Protein AF-A0A5P2CSG5-F1 (afdb_monomer_lite)

pLDDT: mean 76.33, std 15.04, range [41.38, 95.12]

Secondary structure (DSSP, 8-state):
---------HHHHHHHHHHHHHHHHHHHHHHHT-S-PPPPPPPTTT-PPPSEEEEE-S-TTSS-TT-EEEEEETT--EEEE------------

Radius of gyration: 21.0 Å; chains: 1; bounding box: 43×46×47 Å

Organism: Streptomyces venezuelae (NCBI:txid54571)

Foldseek 3Di:
DDDDDDDDDPVNVVVVVVVVVVVVVVVVVVVVPPPDDDQAAADPPPRHRAPDKDWDPVCCPVDPVQWTWIAGPPVGDIDIDGDDDPDPPDDDD

Structure (mmCIF, N/CA/C/O backbone):
data_AF-A0A5P2CSG5-F1
#
_entry.id   AF-A0A5P2CSG5-F1
#
loop_
_atom_site.group_PDB
_atom_site.id
_atom_site.type_symbol
_atom_site.label_atom_id
_atom_site.label_alt_id
_atom_site.label_comp_id
_atom_site.label_asym_id
_atom_site.label_entity_id
_atom_site.label_seq_id
_atom_site.pdbx_PDB_ins_code
_atom_site.Cartn_x
_atom_site.Cartn_y
_atom_site.Cartn_z
_atom_site.occupancy
_atom_site.B_iso_or_equiv
_atom_site.auth_seq_id
_atom_site.auth_comp_id
_atom_site.auth_asym_id
_atom_site.auth_atom_id
_atom_site.pdbx_PDB_model_num
ATOM 1 N N . MET A 1 1 ? 22.818 19.751 -34.367 1.00 52.78 1 MET A N 1
ATOM 2 C CA . MET A 1 1 ? 22.923 19.017 -33.089 1.00 52.78 1 MET A CA 1
ATOM 3 C C . MET A 1 1 ? 22.924 17.532 -33.414 1.00 52.78 1 MET A C 1
ATOM 5 O O . MET A 1 1 ? 21.892 17.004 -33.801 1.00 52.78 1 MET A O 1
ATOM 9 N N . THR A 1 2 ? 24.088 16.891 -33.399 1.00 58.38 2 THR A N 1
ATOM 10 C CA . THR A 1 2 ? 24.242 15.461 -33.699 1.00 58.38 2 THR A CA 1
ATOM 11 C C . THR A 1 2 ? 23.809 14.656 -32.477 1.00 58.38 2 THR A C 1
ATOM 13 O O . THR A 1 2 ? 24.476 14.695 -31.448 1.00 58.38 2 THR A O 1
ATOM 16 N N . GLN A 1 3 ? 22.674 13.959 -32.567 1.00 55.47 3 GLN A N 1
ATOM 17 C CA . GLN A 1 3 ? 22.282 12.975 -31.558 1.00 55.47 3 GLN A CA 1
ATOM 18 C C . GLN A 1 3 ? 23.269 11.806 -31.618 1.00 55.47 3 GLN A C 1
ATOM 20 O O . GLN A 1 3 ? 23.358 11.106 -32.627 1.00 55.47 3 GLN A O 1
ATOM 25 N N . GLN A 1 4 ? 24.049 11.640 -30.552 1.00 66.44 4 GLN A N 1
ATOM 26 C CA . GLN A 1 4 ? 24.954 10.515 -30.379 1.00 66.44 4 GLN A CA 1
ATOM 27 C C . GLN A 1 4 ? 24.170 9.370 -29.739 1.00 66.44 4 GLN A C 1
ATOM 29 O O . GLN A 1 4 ? 23.816 9.424 -28.565 1.00 66.44 4 GLN A O 1
ATOM 34 N N . TRP A 1 5 ? 23.869 8.345 -30.530 1.00 66.62 5 TRP A N 1
ATOM 35 C CA . TRP A 1 5 ? 23.182 7.150 -30.056 1.00 66.62 5 TRP A CA 1
ATOM 36 C C . TRP A 1 5 ? 24.188 6.246 -29.347 1.00 66.62 5 TRP A C 1
ATOM 38 O O . TRP A 1 5 ? 25.106 5.712 -29.973 1.00 66.62 5 TRP A O 1
ATOM 48 N N . ILE A 1 6 ? 24.033 6.091 -28.033 1.00 72.12 6 ILE A N 1
ATOM 49 C CA . ILE A 1 6 ? 24.790 5.105 -27.263 1.00 72.12 6 ILE A CA 1
ATOM 50 C C . ILE A 1 6 ? 24.201 3.737 -27.603 1.00 72.12 6 ILE A C 1
ATOM 52 O O . ILE A 1 6 ? 23.033 3.465 -27.334 1.00 72.12 6 ILE A O 1
ATOM 56 N N . ARG A 1 7 ? 25.002 2.877 -28.235 1.00 71.19 7 ARG A N 1
ATOM 57 C CA . ARG A 1 7 ? 24.620 1.491 -28.498 1.00 71.19 7 ARG A CA 1
ATOM 58 C C . ARG A 1 7 ? 24.811 0.697 -27.209 1.00 71.19 7 ARG A C 1
ATOM 60 O O . ARG A 1 7 ? 25.910 0.231 -26.938 1.00 71.19 7 ARG A O 1
ATOM 67 N N . MET A 1 8 ? 23.755 0.594 -26.412 1.00 76.00 8 MET A N 1
ATOM 68 C CA . MET A 1 8 ? 23.708 -0.340 -25.289 1.00 76.00 8 MET A CA 1
ATOM 69 C C . MET A 1 8 ? 23.516 -1.753 -25.830 1.00 76.00 8 MET A C 1
ATOM 71 O O . MET A 1 8 ? 22.614 -2.004 -26.631 1.00 76.00 8 MET A O 1
ATOM 75 N N . ASP A 1 9 ? 24.410 -2.652 -25.443 1.00 83.38 9 ASP A N 1
ATOM 76 C CA . ASP A 1 9 ? 24.281 -4.073 -25.733 1.00 83.38 9 ASP A CA 1
ATOM 77 C C . ASP A 1 9 ? 23.412 -4.775 -24.676 1.00 83.38 9 ASP A C 1
ATOM 79 O O . ASP A 1 9 ? 23.092 -4.212 -23.627 1.00 83.38 9 ASP A O 1
ATOM 83 N N . GLN A 1 10 ? 23.018 -6.015 -24.970 1.00 81.56 10 GLN A N 1
ATOM 84 C CA . GLN A 1 10 ? 22.124 -6.787 -24.109 1.00 81.56 10 GLN A CA 1
ATOM 85 C C . GLN A 1 10 ? 22.708 -7.027 -22.708 1.00 81.56 10 GLN A C 1
ATOM 87 O O . GLN A 1 10 ? 21.964 -6.987 -21.738 1.00 81.56 10 GLN A O 1
ATOM 92 N N . SER A 1 11 ? 24.029 -7.191 -22.574 1.00 86.06 11 SER A N 1
ATOM 93 C CA . SER A 1 11 ? 24.651 -7.445 -21.268 1.00 86.06 11 SER A CA 1
ATOM 94 C C . SER A 1 11 ? 24.552 -6.242 -20.332 1.00 86.06 11 SER A C 1
ATOM 96 O O . SER A 1 11 ? 24.433 -6.404 -19.121 1.00 86.06 11 SER A O 1
ATOM 98 N N . TRP A 1 12 ? 24.530 -5.030 -20.892 1.00 87.06 12 TRP A N 1
ATOM 99 C CA . TRP A 1 12 ? 24.287 -3.815 -20.123 1.00 87.06 12 TRP A CA 1
ATOM 100 C C . TRP A 1 12 ? 22.840 -3.733 -19.616 1.00 87.06 12 TRP A C 1
ATOM 102 O O . TRP A 1 12 ? 22.611 -3.281 -18.495 1.00 87.06 12 TRP A O 1
ATOM 112 N N . LEU A 1 13 ? 21.861 -4.177 -20.417 1.00 86.88 13 LEU A N 1
ATOM 113 C CA . LEU A 1 13 ? 20.458 -4.250 -19.987 1.00 86.88 13 LEU A CA 1
ATOM 114 C C . LEU A 1 13 ? 20.275 -5.297 -18.886 1.00 86.88 13 LEU A C 1
ATOM 116 O O . LEU A 1 13 ? 19.645 -5.001 -17.872 1.00 86.88 13 LEU A O 1
ATOM 120 N N . ASP A 1 14 ? 20.886 -6.469 -19.051 1.00 89.81 14 ASP A N 1
ATOM 121 C CA . ASP A 1 14 ? 20.827 -7.554 -18.071 1.00 89.81 14 ASP A CA 1
ATOM 122 C C . ASP A 1 14 ? 21.451 -7.128 -16.721 1.00 89.81 14 ASP A C 1
ATOM 124 O O . ASP A 1 14 ? 20.892 -7.406 -15.658 1.00 89.81 14 ASP A O 1
ATOM 128 N N . ASP A 1 15 ? 22.573 -6.390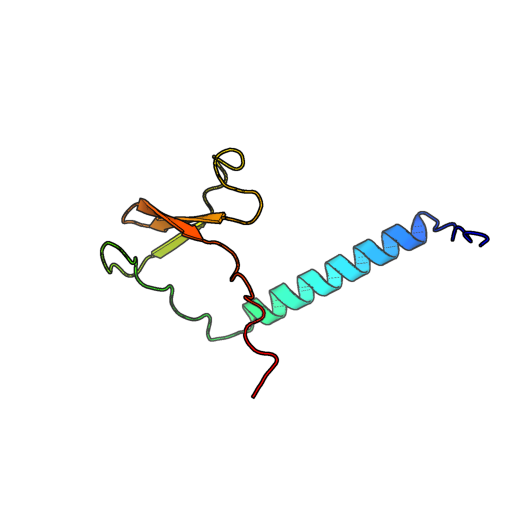 -16.741 1.00 91.06 15 ASP A N 1
ATOM 129 C CA . ASP A 1 15 ? 23.191 -5.821 -15.530 1.00 91.06 15 ASP A CA 1
ATOM 130 C C . ASP A 1 15 ? 22.281 -4.781 -14.859 1.00 91.06 15 ASP A C 1
ATOM 132 O O . ASP A 1 15 ? 22.128 -4.763 -13.635 1.00 91.06 15 ASP A O 1
ATOM 136 N N . LEU A 1 16 ? 21.619 -3.928 -15.647 1.00 91.12 16 LEU A N 1
ATOM 137 C CA . LEU A 1 16 ? 20.685 -2.939 -15.116 1.00 91.12 16 LEU A CA 1
ATOM 138 C C . LEU A 1 16 ? 19.489 -3.610 -14.423 1.00 91.12 16 LEU A C 1
ATOM 140 O O . LEU A 1 16 ? 19.118 -3.209 -13.317 1.00 91.12 16 LEU A O 1
ATOM 144 N N . GLU A 1 17 ? 18.909 -4.639 -15.042 1.00 92.56 17 GLU A N 1
ATOM 145 C CA . GLU A 1 17 ? 17.811 -5.419 -14.465 1.00 92.56 17 GLU A CA 1
ATOM 146 C C . GLU A 1 17 ? 18.232 -6.118 -13.170 1.00 92.56 17 GLU A C 1
ATOM 148 O O . GLU A 1 17 ? 17.521 -6.026 -12.165 1.00 92.56 17 GLU A O 1
ATOM 153 N N . ALA A 1 18 ? 19.417 -6.736 -13.148 1.00 93.12 18 ALA A N 1
ATOM 154 C CA . ALA A 1 18 ? 19.958 -7.369 -11.950 1.00 93.12 18 ALA A CA 1
ATOM 155 C C . ALA A 1 18 ? 20.106 -6.366 -10.792 1.00 93.12 18 ALA A C 1
ATOM 157 O O . ALA A 1 18 ? 19.655 -6.624 -9.674 1.00 93.12 18 ALA A O 1
ATOM 158 N N . ARG A 1 19 ? 20.654 -5.175 -11.060 1.00 92.56 19 ARG A N 1
ATOM 159 C CA . ARG A 1 19 ? 20.835 -4.125 -10.041 1.00 92.56 19 ARG A CA 1
ATOM 160 C C . ARG A 1 19 ? 19.511 -3.527 -9.567 1.00 92.56 19 ARG A C 1
ATOM 162 O O . ARG A 1 19 ? 19.380 -3.165 -8.394 1.00 92.56 19 ARG A O 1
ATOM 169 N N . LEU A 1 20 ? 18.517 -3.422 -10.449 1.00 93.38 20 LEU A N 1
ATOM 170 C CA . LEU A 1 20 ? 17.160 -3.020 -10.074 1.00 93.38 20 LEU A CA 1
ATOM 171 C C . LEU A 1 20 ? 16.504 -4.059 -9.162 1.00 93.38 20 LEU A C 1
ATOM 173 O O . LEU A 1 20 ? 15.895 -3.683 -8.156 1.00 93.38 20 LEU A O 1
ATOM 177 N N . GLU A 1 21 ? 16.670 -5.347 -9.461 1.00 90.88 21 GLU A N 1
ATOM 178 C CA . GLU A 1 21 ? 16.151 -6.431 -8.630 1.00 90.88 21 GLU A CA 1
ATOM 179 C C . GLU A 1 21 ? 16.818 -6.459 -7.250 1.00 90.88 21 GLU A C 1
ATOM 181 O O . GLU A 1 21 ? 16.127 -6.538 -6.232 1.00 90.88 21 GLU A O 1
ATOM 186 N N . GLU A 1 22 ? 18.141 -6.302 -7.182 1.00 91.75 22 GLU A N 1
ATOM 187 C CA . GLU A 1 22 ? 18.873 -6.192 -5.915 1.00 91.75 22 GLU A CA 1
ATOM 188 C C . GLU A 1 22 ? 18.366 -5.023 -5.065 1.00 91.75 22 GLU A C 1
ATOM 190 O O . GLU A 1 22 ? 18.085 -5.182 -3.871 1.00 91.75 22 GLU A O 1
ATOM 195 N N . ARG A 1 23 ? 18.182 -3.849 -5.682 1.00 87.81 23 ARG A N 1
ATOM 196 C CA . ARG A 1 23 ? 17.635 -2.671 -5.001 1.00 87.81 23 ARG A CA 1
ATOM 197 C C . ARG A 1 23 ? 16.212 -2.920 -4.508 1.00 87.81 23 ARG A C 1
ATOM 199 O O . ARG A 1 23 ? 15.886 -2.548 -3.380 1.00 87.81 23 ARG A O 1
ATOM 206 N N . ARG A 1 24 ? 15.369 -3.563 -5.317 1.00 85.81 24 ARG A N 1
ATOM 207 C CA . ARG A 1 24 ? 13.995 -3.920 -4.945 1.00 85.81 24 ARG A CA 1
ATOM 208 C C . ARG A 1 24 ? 13.979 -4.863 -3.742 1.00 85.81 24 ARG A C 1
ATOM 210 O O . ARG A 1 24 ? 13.250 -4.624 -2.781 1.00 85.81 24 ARG A O 1
ATOM 217 N N . GLN A 1 25 ? 14.823 -5.892 -3.750 1.00 85.06 25 GLN A N 1
ATOM 218 C CA . GLN A 1 25 ? 14.952 -6.816 -2.625 1.00 85.06 25 GLN A CA 1
ATOM 219 C C . GLN A 1 25 ? 15.475 -6.127 -1.365 1.00 85.06 25 GLN A C 1
ATOM 221 O O . GLN A 1 25 ? 14.992 -6.423 -0.273 1.00 85.06 25 GLN A O 1
ATOM 226 N N . ALA A 1 26 ? 16.417 -5.190 -1.491 1.00 82.69 26 ALA A N 1
ATOM 227 C CA . ALA A 1 26 ? 16.900 -4.402 -0.362 1.00 82.69 26 ALA A CA 1
ATOM 228 C C . ALA A 1 26 ? 15.778 -3.559 0.267 1.00 82.69 26 ALA A C 1
ATOM 230 O O . ALA A 1 26 ? 15.653 -3.540 1.490 1.00 82.69 26 ALA A O 1
ATOM 231 N N . ILE A 1 27 ? 14.918 -2.938 -0.550 1.00 78.50 27 ILE A N 1
ATOM 232 C CA . ILE A 1 27 ? 13.738 -2.193 -0.079 1.00 78.50 27 ILE A CA 1
ATOM 233 C C . ILE A 1 27 ? 12.758 -3.123 0.642 1.00 78.50 27 ILE A C 1
ATOM 235 O O . ILE A 1 27 ? 12.320 -2.802 1.744 1.00 78.50 27 ILE A O 1
ATOM 239 N N . TYR A 1 28 ? 12.447 -4.293 0.072 1.00 78.56 28 TYR A N 1
ATOM 240 C CA . TYR A 1 28 ? 11.570 -5.264 0.732 1.00 78.56 28 TYR A CA 1
ATOM 241 C C . TYR A 1 28 ? 12.143 -5.748 2.064 1.00 78.56 28 TYR A C 1
ATOM 243 O O . TYR A 1 28 ? 11.423 -5.779 3.057 1.00 78.56 28 TYR A O 1
ATOM 251 N N . ARG A 1 29 ? 13.438 -6.088 2.116 1.00 77.00 29 ARG A N 1
ATOM 252 C CA . ARG A 1 29 ? 14.103 -6.520 3.356 1.00 77.00 29 ARG A CA 1
ATOM 253 C C . ARG A 1 29 ? 14.114 -5.410 4.403 1.00 77.00 29 ARG A C 1
ATOM 255 O O . ARG A 1 29 ? 13.799 -5.686 5.554 1.00 77.00 29 ARG A O 1
ATOM 262 N N . ALA A 1 30 ? 14.413 -4.173 4.011 1.00 70.12 30 ALA A N 1
ATOM 263 C CA . ALA A 1 30 ? 14.374 -3.023 4.910 1.00 70.12 30 ALA A CA 1
ATOM 264 C C . ALA A 1 30 ? 12.952 -2.752 5.435 1.00 70.12 30 ALA A C 1
ATOM 266 O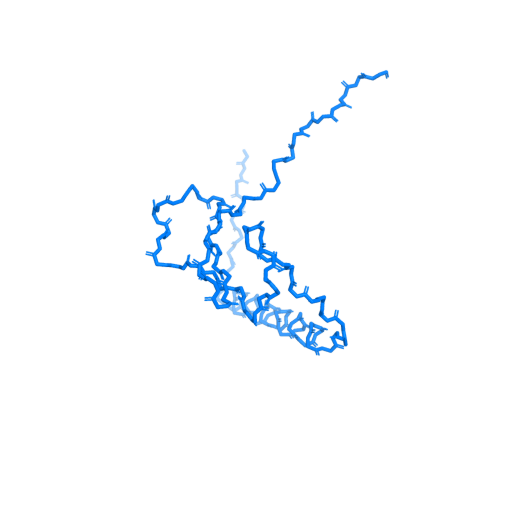 O . ALA A 1 30 ? 12.776 -2.496 6.622 1.00 70.12 30 ALA A O 1
ATOM 267 N N . GLY A 1 31 ? 11.933 -2.871 4.576 1.00 67.75 31 GLY A N 1
ATOM 268 C CA . GLY A 1 31 ? 10.528 -2.757 4.968 1.00 67.75 31 GLY A CA 1
ATOM 269 C C . GLY A 1 31 ? 10.087 -3.862 5.932 1.00 67.75 31 GLY A C 1
ATOM 270 O O . GLY A 1 31 ? 9.453 -3.571 6.939 1.00 67.75 31 GLY A O 1
ATOM 271 N N . LEU A 1 32 ? 10.478 -5.114 5.672 1.00 61.16 32 LEU A N 1
ATOM 272 C CA . LEU A 1 32 ? 10.197 -6.265 6.542 1.00 61.16 32 LEU A C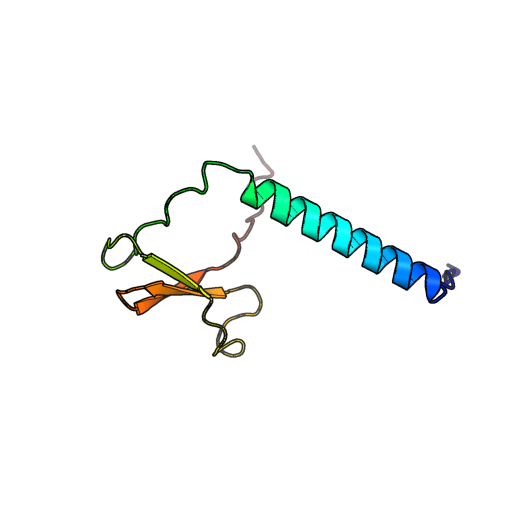A 1
ATOM 273 C C . LEU A 1 32 ? 10.916 -6.182 7.895 1.00 61.16 32 LEU A C 1
ATOM 275 O O . LEU A 1 32 ? 10.416 -6.703 8.887 1.00 61.16 32 LEU A O 1
ATOM 279 N N . GLN A 1 33 ? 12.087 -5.547 7.939 1.00 60.38 33 GLN A N 1
ATOM 280 C CA . GLN A 1 33 ? 12.836 -5.307 9.172 1.00 60.38 33 GLN A CA 1
ATOM 281 C C . GLN A 1 33 ? 12.330 -4.093 9.955 1.00 60.38 33 GLN A C 1
ATOM 283 O O . GLN A 1 33 ? 12.808 -3.876 11.066 1.00 60.38 33 GLN A O 1
ATOM 288 N N . SER A 1 34 ? 11.384 -3.312 9.419 1.00 60.00 34 SER A N 1
ATOM 289 C CA . SER A 1 34 ? 10.786 -2.196 10.146 1.00 60.00 34 SER A CA 1
ATOM 290 C C . SER A 1 34 ? 9.795 -2.732 11.186 1.00 60.00 34 SER A C 1
ATOM 292 O O . SER A 1 34 ? 8.747 -3.264 10.819 1.00 60.00 34 SER A O 1
ATOM 294 N N . PRO A 1 35 ? 10.081 -2.597 12.493 1.00 55.69 35 PRO A N 1
ATOM 295 C CA . PRO A 1 35 ? 9.255 -3.184 13.546 1.00 55.69 35 PRO A CA 1
ATOM 296 C C . PRO A 1 35 ? 7.943 -2.419 13.792 1.00 55.69 35 PRO A C 1
ATOM 298 O O . PRO A 1 35 ? 7.176 -2.789 14.676 1.00 55.69 35 PRO A O 1
ATOM 301 N N . ALA A 1 36 ? 7.674 -1.354 13.034 1.00 63.22 36 ALA A N 1
ATOM 302 C CA . ALA A 1 36 ? 6.507 -0.502 13.203 1.00 63.22 36 ALA A CA 1
ATOM 303 C C . ALA A 1 36 ? 5.929 -0.121 11.836 1.00 63.22 36 ALA A C 1
ATOM 305 O O . ALA A 1 36 ? 6.084 1.008 11.371 1.00 63.22 36 ALA A O 1
ATOM 306 N N . TYR A 1 37 ? 5.262 -1.068 11.172 1.00 61.91 37 TYR A N 1
ATOM 307 C CA . TYR A 1 37 ? 4.314 -0.672 10.135 1.00 61.91 37 TYR A CA 1
ATOM 308 C C . TYR A 1 37 ? 3.147 0.039 10.840 1.00 61.91 37 TYR A C 1
ATOM 310 O O . TYR A 1 37 ? 2.602 -0.526 11.795 1.00 61.91 37 TYR A O 1
ATOM 318 N N . PRO A 1 38 ? 2.795 1.280 10.459 1.00 70.00 38 PRO A N 1
ATOM 319 C CA . PRO A 1 38 ? 1.704 1.991 11.106 1.00 70.00 38 PRO A CA 1
ATOM 320 C C . PRO A 1 38 ? 0.403 1.186 10.966 1.00 70.00 38 PRO A C 1
ATOM 322 O O . PRO A 1 38 ? 0.212 0.507 9.951 1.00 70.00 38 PRO A O 1
ATOM 325 N N . PRO A 1 39 ? -0.491 1.232 11.968 1.00 77.75 39 PRO A N 1
ATOM 326 C CA . PRO A 1 39 ? -1.781 0.568 11.864 1.00 77.75 39 PRO A CA 1
ATOM 327 C C . PRO A 1 39 ? -2.546 1.111 10.656 1.00 77.75 39 PRO A C 1
ATOM 329 O O . PRO A 1 39 ? -2.381 2.275 10.274 1.00 77.75 39 PRO A O 1
ATOM 332 N N . PHE A 1 40 ? -3.395 0.275 10.058 1.00 84.06 40 PHE A N 1
ATOM 333 C CA . PHE A 1 40 ? -4.248 0.748 8.979 1.00 84.06 40 PHE A CA 1
ATOM 334 C C . PHE A 1 40 ? -5.139 1.901 9.466 1.00 84.06 40 PHE A C 1
ATOM 336 O O . PHE A 1 40 ? -5.664 1.835 10.584 1.00 84.06 40 PHE A O 1
ATOM 343 N N . PRO A 1 41 ? -5.340 2.945 8.643 1.00 88.06 41 PRO A N 1
ATOM 344 C CA . PRO A 1 41 ? -6.294 3.994 8.967 1.00 88.06 41 PRO A CA 1
ATOM 345 C C . PRO A 1 41 ? -7.709 3.411 9.055 1.00 88.06 41 PRO A C 1
ATOM 347 O O . PRO A 1 41 ? -8.045 2.460 8.348 1.00 88.06 41 PRO A O 1
ATOM 350 N N . GLU A 1 42 ? -8.553 3.996 9.902 1.00 92.38 42 GLU A N 1
ATOM 351 C CA . GLU A 1 42 ? -9.974 3.647 9.964 1.00 92.38 42 GLU A CA 1
ATOM 352 C C . GLU A 1 42 ? -10.673 3.909 8.625 1.00 92.38 42 GLU A C 1
ATOM 354 O O . GLU A 1 42 ? -10.312 4.823 7.880 1.00 92.38 42 GLU A O 1
ATOM 359 N N . CYS A 1 43 ? -11.724 3.139 8.335 1.00 92.75 43 CYS A N 1
ATOM 360 C CA . CYS A 1 43 ? -12.599 3.425 7.205 1.00 92.75 43 CYS A CA 1
ATOM 361 C C . CYS A 1 43 ? -13.242 4.819 7.372 1.00 92.75 43 CYS A C 1
ATOM 363 O O . CYS A 1 43 ? -13.913 5.043 8.382 1.00 92.75 43 CYS A O 1
ATOM 365 N N . PRO A 1 44 ? -13.116 5.735 6.392 1.00 92.38 44 PRO A N 1
ATOM 366 C CA . PRO A 1 44 ? -13.693 7.079 6.493 1.00 92.38 44 PRO A CA 1
ATOM 367 C C . PRO A 1 44 ? -15.213 7.091 6.697 1.00 92.38 44 PRO A C 1
ATO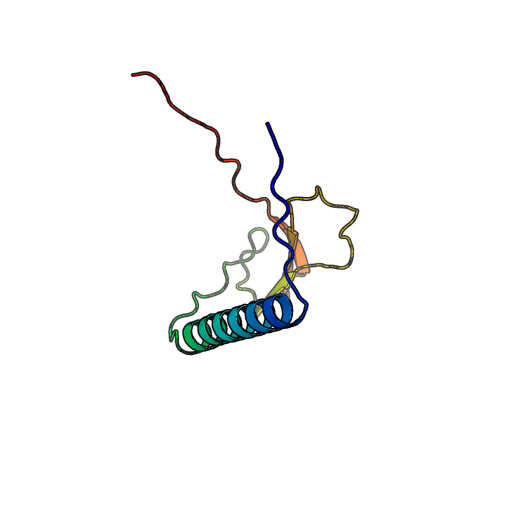M 369 O O . PRO A 1 44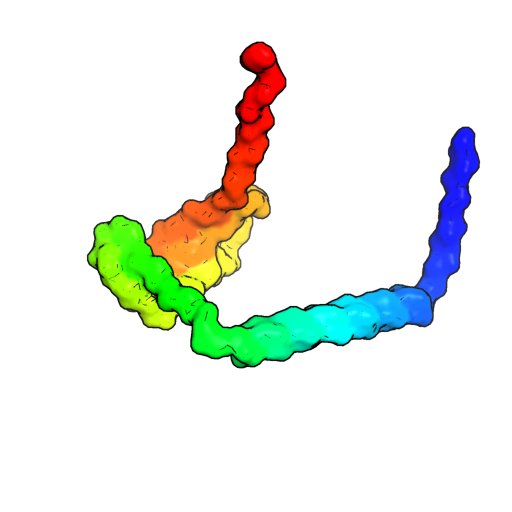 ? -15.725 7.952 7.405 1.00 92.38 44 PRO A O 1
ATOM 372 N N . GLU A 1 45 ? -15.915 6.115 6.112 1.00 94.81 45 GLU A N 1
ATOM 373 C CA . GLU A 1 45 ? -17.380 6.025 6.143 1.00 94.81 45 GLU A CA 1
ATOM 374 C C . GLU A 1 45 ? -17.895 5.445 7.467 1.00 94.81 45 GLU A C 1
ATOM 376 O O . GLU A 1 45 ? -18.717 6.047 8.148 1.00 94.81 45 GLU A O 1
ATOM 381 N N . CYS A 1 46 ? -17.398 4.268 7.866 1.00 95.12 46 CYS A N 1
ATOM 382 C CA . CYS A 1 46 ? -17.944 3.536 9.015 1.00 95.12 46 CYS A CA 1
ATOM 383 C C . CYS A 1 46 ? -17.050 3.529 10.258 1.00 95.12 46 CYS A C 1
ATOM 385 O O . CYS A 1 46 ? -17.406 2.891 11.247 1.00 95.12 46 CYS A O 1
ATOM 387 N N . ARG A 1 47 ? -15.884 4.188 10.211 1.00 94.44 47 ARG A N 1
ATOM 388 C CA . ARG A 1 47 ? -14.885 4.266 11.297 1.00 94.44 47 ARG A CA 1
ATOM 389 C C . ARG A 1 47 ? -14.349 2.926 11.805 1.00 94.44 47 ARG A C 1
ATOM 391 O O . ARG A 1 47 ? -13.644 2.869 12.803 1.00 94.44 47 ARG A O 1
ATOM 398 N N . MET A 1 48 ? -14.644 1.834 11.109 1.00 91.38 48 MET A N 1
ATOM 399 C CA . MET A 1 48 ? -14.125 0.516 11.448 1.00 91.38 48 MET A CA 1
ATOM 400 C C . MET A 1 48 ? -12.631 0.447 11.127 1.00 91.38 48 MET A C 1
ATOM 402 O O . MET A 1 48 ? -12.223 0.817 10.022 1.00 91.38 48 MET A O 1
ATOM 406 N N . THR A 1 49 ? -11.824 -0.054 12.063 1.00 90.94 49 THR A N 1
ATOM 407 C CA . THR A 1 49 ? -10.425 -0.406 11.797 1.00 90.94 49 THR A CA 1
ATOM 408 C C . THR A 1 49 ? -10.396 -1.581 10.818 1.00 90.94 49 THR A C 1
ATOM 410 O O . THR A 1 49 ? -10.946 -2.639 11.137 1.00 90.94 49 THR A O 1
ATOM 413 N N . PRO A 1 50 ? -9.821 -1.422 9.616 1.00 90.56 50 PRO A N 1
ATOM 414 C CA . PRO A 1 50 ? -9.827 -2.484 8.631 1.00 90.56 50 PRO A CA 1
ATOM 415 C C . PRO A 1 50 ? -8.796 -3.556 8.983 1.00 90.56 50 PRO A C 1
ATOM 417 O O . PRO A 1 50 ? -7.715 -3.274 9.499 1.00 90.56 50 PRO A O 1
ATOM 420 N N . GLU A 1 51 ? -9.115 -4.792 8.622 1.00 87.62 51 GLU A N 1
ATOM 421 C CA . GLU A 1 51 ? -8.163 -5.906 8.654 1.00 87.62 51 GLU A CA 1
ATOM 422 C C . GLU A 1 51 ? -7.251 -5.881 7.420 1.00 87.62 51 GLU A C 1
ATOM 424 O O . GLU A 1 51 ? -6.116 -6.350 7.459 1.00 87.62 51 GLU A O 1
ATOM 429 N N . ALA A 1 52 ? -7.759 -5.327 6.315 1.00 86.06 52 ALA A N 1
ATOM 430 C CA . ALA A 1 52 ? -7.032 -5.169 5.067 1.00 86.06 52 ALA A CA 1
ATOM 431 C C . ALA A 1 52 ? -7.571 -3.988 4.250 1.00 86.06 52 ALA A C 1
ATOM 433 O O . ALA A 1 52 ? -8.780 -3.732 4.215 1.00 86.06 52 ALA A O 1
ATOM 434 N N . ILE A 1 53 ? -6.662 -3.332 3.528 1.00 88.69 53 ILE A N 1
ATOM 435 C CA . ILE A 1 53 ? -6.968 -2.366 2.470 1.00 88.69 53 ILE A CA 1
ATOM 436 C C . ILE A 1 53 ? -6.420 -2.952 1.171 1.00 88.69 53 ILE A C 1
ATOM 438 O O . ILE A 1 53 ? -5.212 -3.146 1.036 1.00 88.69 53 ILE A O 1
ATOM 442 N N . VAL A 1 54 ? -7.307 -3.288 0.236 1.00 87.38 54 VAL A N 1
ATOM 443 C CA . VAL A 1 54 ? -6.926 -3.907 -1.040 1.00 87.38 54 VAL A CA 1
ATOM 444 C C . VAL A 1 54 ? -7.110 -2.917 -2.176 1.00 87.38 54 VAL A C 1
ATOM 446 O O . VAL A 1 54 ? -8.121 -2.224 -2.234 1.00 87.38 54 VAL A O 1
ATOM 449 N N . GLN A 1 55 ? -6.135 -2.854 -3.080 1.00 84.62 55 GLN A N 1
ATOM 450 C CA . GLN A 1 55 ? -6.293 -2.117 -4.327 1.00 84.62 55 GLN A CA 1
ATOM 451 C C . GLN A 1 55 ? -7.289 -2.873 -5.208 1.00 84.62 55 GLN A C 1
ATOM 453 O O . GLN A 1 55 ? -7.066 -4.048 -5.512 1.00 84.62 55 GLN A O 1
ATOM 458 N N . ASP A 1 56 ? -8.367 -2.211 -5.608 1.00 74.38 56 ASP A N 1
ATOM 459 C CA . ASP A 1 56 ? -9.300 -2.765 -6.578 1.00 74.38 56 ASP A CA 1
ATOM 460 C C . ASP A 1 56 ? -8.704 -2.587 -7.979 1.00 74.38 56 ASP A C 1
ATOM 462 O O . ASP A 1 56 ? -8.554 -1.474 -8.485 1.00 74.38 56 ASP A O 1
ATOM 466 N N . ARG A 1 57 ? -8.265 -3.706 -8.561 1.00 64.81 57 ARG A N 1
ATOM 467 C CA . ARG A 1 57 ? -7.620 -3.765 -9.879 1.00 64.81 57 ARG A CA 1
ATOM 468 C C . ARG A 1 57 ? -8.584 -4.184 -10.983 1.00 64.81 57 ARG A C 1
ATOM 470 O O . ARG A 1 57 ? -8.150 -4.305 -12.123 1.00 64.81 57 ARG A O 1
ATOM 477 N N . GLU A 1 58 ? -9.857 -4.424 -10.669 1.00 59.34 58 GLU A N 1
ATOM 478 C CA . GLU A 1 58 ? -10.838 -4.934 -11.636 1.00 59.34 58 GLU A CA 1
ATOM 479 C C . GLU A 1 58 ? -11.441 -3.823 -12.514 1.00 59.34 58 GLU A C 1
ATOM 481 O O . GLU A 1 58 ? -12.208 -4.103 -13.430 1.00 59.34 58 GLU A O 1
ATOM 486 N N . SER A 1 59 ? -11.089 -2.552 -12.291 1.00 55.53 59 SER A N 1
ATOM 487 C CA . SER A 1 59 ? -11.563 -1.427 -13.115 1.00 55.53 59 SER A CA 1
ATOM 488 C C . SER A 1 59 ? -10.489 -0.362 -13.379 1.00 55.53 59 SER A C 1
ATOM 490 O O . SER A 1 59 ? -10.663 0.796 -13.000 1.00 55.53 59 SER A O 1
ATOM 492 N N . PRO A 1 60 ? -9.381 -0.712 -14.061 1.00 53.75 60 PRO A N 1
ATOM 493 C CA . PRO A 1 60 ? -8.349 0.256 -14.437 1.00 53.75 60 PRO A CA 1
ATOM 494 C C . PRO A 1 60 ? -8.846 1.286 -15.469 1.00 53.75 60 PRO A C 1
ATOM 496 O O . PRO A 1 60 ? -8.277 2.363 -15.574 1.00 53.75 60 PRO A O 1
ATOM 499 N N . GLU A 1 61 ? -9.916 0.981 -16.210 1.00 58.16 61 GLU A N 1
ATOM 500 C CA . GLU A 1 61 ? -10.482 1.851 -17.254 1.00 58.16 61 GLU A CA 1
ATOM 501 C C . GLU A 1 61 ? -11.502 2.872 -16.715 1.00 58.16 61 GLU A C 1
ATOM 503 O O . GLU A 1 61 ? -11.820 3.846 -17.393 1.00 58.16 61 GLU A O 1
ATOM 508 N N . ALA A 1 62 ? -12.027 2.662 -15.501 1.00 56.94 62 ALA A N 1
ATOM 509 C CA . ALA A 1 62 ? -13.087 3.495 -14.922 1.00 56.94 62 ALA A CA 1
ATOM 510 C C . ALA A 1 62 ? -12.559 4.658 -14.066 1.00 56.94 62 ALA A C 1
ATOM 512 O O . ALA A 1 62 ? -13.349 5.465 -13.575 1.00 56.94 62 ALA A O 1
ATOM 513 N N . PHE A 1 63 ? -11.241 4.741 -13.866 1.00 60.50 63 PHE A N 1
ATOM 514 C CA . PHE A 1 63 ? -10.599 5.758 -13.042 1.00 60.50 63 PHE A CA 1
ATOM 515 C C . PHE A 1 63 ? -9.557 6.534 -13.857 1.00 60.50 63 PHE A C 1
ATOM 517 O O . PHE A 1 63 ? -8.864 5.939 -14.681 1.00 60.50 63 PHE A O 1
ATOM 524 N N . PRO A 1 64 ? -9.445 7.864 -13.673 1.00 59.84 64 PRO A N 1
ATOM 525 C CA . PRO A 1 64 ? -8.425 8.657 -14.352 1.00 59.84 64 PRO A CA 1
ATOM 526 C C . PRO A 1 64 ? -7.033 8.094 -14.043 1.00 59.84 64 PRO A C 1
ATOM 528 O O . PRO A 1 64 ? -6.806 7.602 -12.939 1.00 59.84 64 PRO A O 1
ATOM 531 N N . ALA A 1 65 ? -6.127 8.183 -15.024 1.00 64.12 65 ALA A N 1
ATOM 532 C CA . ALA A 1 65 ? -4.852 7.456 -15.095 1.00 64.12 65 ALA A CA 1
ATOM 533 C C . ALA A 1 65 ? -3.954 7.546 -13.846 1.00 64.12 65 ALA A C 1
ATOM 535 O O . ALA A 1 65 ? -3.103 6.682 -13.642 1.00 64.12 65 ALA A O 1
ATOM 536 N N . ASP A 1 66 ? -4.168 8.553 -13.004 1.00 70.50 66 ASP A N 1
ATOM 537 C CA . ASP A 1 66 ? -3.345 8.819 -11.830 1.00 70.50 66 ASP A CA 1
ATOM 538 C C . ASP A 1 66 ? -3.981 8.330 -10.515 1.00 70.50 66 ASP A C 1
ATOM 540 O O . ASP A 1 66 ? -3.316 8.314 -9.485 1.00 70.50 66 ASP A O 1
ATOM 544 N N . GLY A 1 67 ? -5.257 7.924 -10.514 1.00 70.69 67 GLY A N 1
ATOM 545 C CA . GLY A 1 67 ? -5.978 7.488 -9.314 1.00 70.69 67 GLY A CA 1
ATOM 546 C C . GLY A 1 67 ? -5.959 5.971 -9.087 1.00 70.69 67 GLY A C 1
ATOM 547 O O . GLY A 1 67 ? -5.930 5.184 -10.030 1.00 70.69 67 GLY A O 1
ATOM 548 N N . VAL A 1 68 ? -6.042 5.540 -7.824 1.00 79.50 68 VAL A N 1
ATOM 549 C CA . VAL A 1 68 ? -6.225 4.126 -7.448 1.00 79.50 68 VAL A CA 1
ATOM 550 C C . VAL A 1 68 ? -7.495 3.929 -6.629 1.00 79.50 68 VAL A C 1
ATOM 552 O O . VAL A 1 68 ? -7.782 4.695 -5.711 1.00 79.50 68 VAL A O 1
ATOM 555 N N . LEU A 1 69 ? -8.247 2.873 -6.934 1.00 85.50 69 LEU A N 1
ATOM 556 C CA . LEU A 1 69 ? -9.364 2.432 -6.107 1.00 85.50 69 LEU A CA 1
ATOM 557 C C . LEU A 1 69 ? -8.859 1.539 -4.974 1.00 85.50 69 LEU A C 1
ATOM 559 O O . LEU A 1 69 ? -8.088 0.605 -5.203 1.00 85.50 69 LEU A O 1
ATOM 563 N N . VAL A 1 70 ? -9.303 1.811 -3.750 1.00 88.19 70 VAL A N 1
ATOM 564 C CA . VAL A 1 70 ? -8.984 1.006 -2.565 1.00 88.19 70 VAL A CA 1
ATOM 565 C C . VAL A 1 70 ? -10.256 0.588 -1.841 1.00 88.19 70 VAL A C 1
ATOM 567 O O . VAL A 1 70 ? -11.155 1.398 -1.638 1.00 88.19 70 VAL A O 1
ATOM 570 N N . MET A 1 71 ? -10.325 -0.673 -1.421 1.00 89.75 71 MET A N 1
ATOM 571 C CA . MET A 1 71 ? -11.441 -1.234 -0.661 1.00 89.75 71 MET A CA 1
ATOM 572 C C . MET A 1 71 ? -11.006 -1.591 0.761 1.00 89.75 71 MET A C 1
ATOM 574 O O . MET A 1 71 ? -10.035 -2.324 0.961 1.00 89.75 71 MET A O 1
ATOM 578 N N . PHE A 1 72 ? -11.786 -1.144 1.744 1.00 91.88 72 PHE A N 1
ATOM 579 C CA . PHE A 1 72 ? -11.609 -1.465 3.161 1.00 91.88 72 PHE A CA 1
ATOM 580 C C . PHE A 1 72 ? -12.375 -2.749 3.510 1.00 91.88 72 PHE A C 1
ATOM 582 O O . PHE A 1 72 ? -13.575 -2.849 3.258 1.00 91.88 72 PHE A O 1
ATOM 589 N N . ARG A 1 73 ? -11.715 -3.748 4.106 1.00 90.25 73 ARG A N 1
ATOM 590 C CA . ARG A 1 73 ? -12.353 -4.992 4.585 1.00 90.25 73 ARG A CA 1
ATOM 591 C C . ARG A 1 73 ? -12.420 -5.002 6.123 1.00 90.25 73 ARG A C 1
ATOM 593 O O . ARG A 1 73 ? -11.452 -4.574 6.749 1.00 90.25 73 ARG A O 1
ATOM 600 N N . PRO A 1 74 ? -13.518 -5.492 6.735 1.00 91.62 74 PRO A N 1
ATOM 601 C CA . PRO A 1 74 ? -14.626 -6.232 6.115 1.00 91.62 74 PRO A CA 1
ATOM 602 C C . PRO A 1 74 ? -15.801 -5.377 5.602 1.00 91.62 74 PRO A C 1
ATOM 604 O O . PRO A 1 74 ? -16.699 -5.939 4.980 1.00 91.62 74 PRO A O 1
ATOM 607 N N . CYS A 1 75 ? -15.818 -4.057 5.819 1.00 93.06 75 CYS A N 1
ATOM 608 C CA . CYS A 1 75 ? -16.973 -3.201 5.498 1.00 93.06 75 CYS A CA 1
ATOM 609 C C . CYS A 1 75 ? -17.275 -3.035 3.994 1.00 93.06 75 CYS A C 1
ATOM 611 O O . CYS A 1 75 ? -18.402 -2.710 3.639 1.00 93.06 75 CYS A O 1
ATOM 613 N N . ARG A 1 76 ? -16.299 -3.307 3.119 1.00 91.31 76 ARG A N 1
ATOM 614 C CA . ARG A 1 76 ? -16.374 -3.226 1.647 1.00 91.31 76 ARG A CA 1
ATOM 615 C C . ARG A 1 76 ? -16.620 -1.824 1.076 1.00 91.31 76 ARG A C 1
ATOM 617 O O . ARG A 1 76 ? -16.994 -1.712 -0.086 1.00 91.31 76 ARG A O 1
ATOM 624 N N . HIS A 1 77 ? -16.375 -0.763 1.844 1.00 92.25 77 HIS A N 1
ATOM 625 C CA . HIS A 1 77 ? -16.382 0.597 1.298 1.00 92.25 77 HIS A CA 1
ATOM 626 C C . HIS A 1 77 ? -15.171 0.816 0.389 1.00 92.25 77 HIS A C 1
ATOM 628 O O . HIS A 1 77 ? -14.051 0.428 0.739 1.00 92.25 77 HIS A O 1
ATOM 634 N N . VAL A 1 78 ? -15.413 1.437 -0.765 1.00 89.56 78 VAL A N 1
ATOM 635 C CA . VAL A 1 78 ? -14.422 1.681 -1.816 1.00 89.56 78 VAL A CA 1
ATOM 636 C C . VAL A 1 78 ? -14.201 3.184 -1.965 1.00 89.56 78 VAL A C 1
ATOM 638 O O . VAL A 1 78 ? -15.165 3.945 -2.010 1.00 89.56 78 VAL A O 1
ATOM 641 N N . PHE A 1 79 ? -12.941 3.605 -2.055 1.00 87.12 79 PHE A N 1
ATOM 642 C CA . PHE A 1 79 ? -12.552 5.007 -2.206 1.00 87.12 79 PHE A CA 1
ATOM 643 C C . PHE A 1 79 ? -11.563 5.177 -3.355 1.00 87.12 79 PHE A C 1
ATOM 645 O O . PHE A 1 79 ? -10.694 4.331 -3.564 1.00 87.12 79 PHE A O 1
ATOM 652 N N . GLY A 1 80 ? -11.676 6.298 -4.065 1.00 86.62 80 GLY A N 1
ATOM 653 C CA . GLY A 1 80 ? -10.651 6.761 -4.993 1.00 86.62 80 GLY A CA 1
ATOM 654 C C . GLY A 1 80 ? -9.572 7.542 -4.252 1.00 86.62 80 GLY A C 1
ATOM 655 O O . GLY A 1 80 ? -9.880 8.502 -3.548 1.00 86.62 80 GLY A O 1
ATOM 656 N N . VAL A 1 81 ? -8.318 7.136 -4.414 1.00 82.00 81 VAL A N 1
ATOM 657 C CA . VAL A 1 81 ?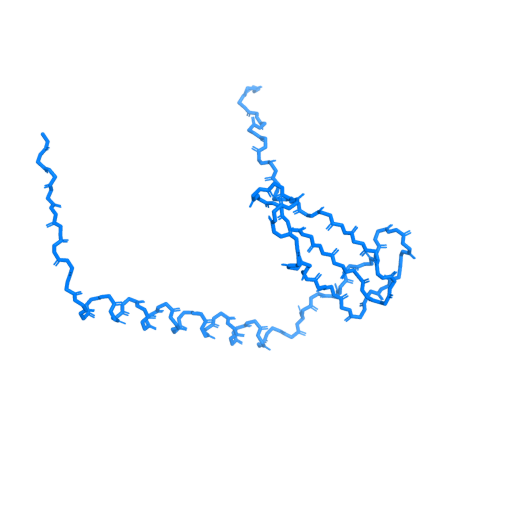 -7.143 7.851 -3.911 1.00 82.00 81 VAL A CA 1
ATOM 658 C C . VAL A 1 81 ? -6.435 8.478 -5.101 1.00 82.00 81 VAL A C 1
ATOM 660 O O . VAL A 1 81 ? -6.042 7.772 -6.027 1.00 82.00 81 VAL A O 1
ATOM 663 N N . PHE A 1 82 ? -6.270 9.795 -5.063 1.00 79.94 82 PHE A N 1
ATOM 664 C CA . PHE A 1 82 ? -5.550 10.556 -6.079 1.00 79.94 82 PHE A CA 1
ATOM 665 C C . PHE A 1 82 ? -4.214 11.030 -5.498 1.00 79.94 82 PHE A C 1
ATOM 667 O O . PHE A 1 82 ? -4.158 11.342 -4.303 1.00 79.94 82 PHE A O 1
ATOM 674 N N . PRO A 1 83 ? -3.134 11.081 -6.296 1.00 73.12 83 PRO A N 1
ATOM 675 C CA . PRO A 1 83 ? -1.906 11.727 -5.873 1.00 73.12 83 PRO A CA 1
ATOM 676 C C . PRO A 1 83 ? -2.213 13.186 -5.521 1.00 73.12 83 PRO A C 1
ATOM 678 O O . PRO A 1 83 ? -3.094 13.790 -6.141 1.00 73.12 83 PRO A O 1
ATOM 681 N N . PRO A 1 84 ? -1.522 13.758 -4.521 1.00 69.25 84 PRO A N 1
ATOM 682 C CA . PRO A 1 84 ? -1.697 15.164 -4.202 1.00 69.25 84 PRO A CA 1
ATOM 683 C C . PRO A 1 84 ? -1.422 15.989 -5.460 1.00 69.25 84 PRO A C 1
ATOM 685 O O . PRO A 1 84 ? -0.371 15.839 -6.088 1.00 69.25 84 PRO A O 1
ATOM 688 N N . THR A 1 85 ? -2.357 16.862 -5.827 1.00 66.94 85 THR A N 1
ATOM 689 C CA . THR A 1 85 ? -2.046 17.942 -6.755 1.00 66.94 85 THR A CA 1
ATOM 690 C C . THR A 1 85 ? -1.113 18.876 -5.998 1.00 66.94 85 THR A C 1
ATOM 692 O O . THR A 1 85 ? -1.495 19.485 -4.999 1.00 66.94 85 THR A O 1
ATOM 695 N N . TYR A 1 86 ? 0.156 18.922 -6.399 1.00 53.16 86 TYR A N 1
ATOM 696 C CA . TYR A 1 86 ? 1.027 20.004 -5.964 1.00 53.16 86 TYR A CA 1
ATOM 697 C C . TYR A 1 86 ? 0.528 21.260 -6.669 1.00 53.16 86 TYR A C 1
ATOM 699 O O . TYR A 1 86 ? 0.938 21.552 -7.788 1.00 53.16 86 TYR A O 1
ATOM 707 N N . ASP A 1 87 ? -0.405 21.968 -6.040 1.00 55.47 87 ASP A N 1
ATOM 708 C CA . ASP A 1 87 ? -0.695 23.331 -6.446 1.00 55.47 87 ASP A CA 1
ATOM 709 C C . ASP A 1 87 ? 0.574 24.138 -6.155 1.00 55.47 87 ASP A C 1
ATOM 711 O O . ASP A 1 87 ? 1.050 24.178 -5.016 1.00 55.47 87 ASP A O 1
ATOM 715 N N . GLU A 1 88 ? 1.152 24.740 -7.194 1.00 48.12 88 GLU A N 1
ATOM 716 C CA . GLU A 1 88 ? 2.248 25.706 -7.102 1.00 48.12 88 GLU A CA 1
ATOM 717 C C . GLU A 1 88 ? 1.757 26.967 -6.368 1.00 48.12 88 GLU A C 1
ATOM 719 O O . GLU A 1 88 ? 1.538 28.027 -6.949 1.00 48.12 88 GLU A O 1
ATOM 724 N N . ALA A 1 89 ? 1.507 26.855 -5.067 1.00 51.81 89 ALA A N 1
ATOM 725 C CA . ALA A 1 89 ? 1.093 27.965 -4.235 1.00 51.81 89 ALA A CA 1
ATOM 726 C C . ALA A 1 89 ? 2.331 28.699 -3.705 1.00 51.81 89 ALA A C 1
ATOM 728 O O . ALA A 1 89 ? 2.891 28.330 -2.673 1.00 51.81 89 ALA A O 1
ATOM 729 N N . GLY A 1 90 ? 2.699 29.789 -4.386 1.00 45.72 90 GLY A N 1
ATOM 730 C CA . GLY A 1 90 ? 3.169 30.994 -3.696 1.00 45.72 90 GLY A CA 1
ATOM 731 C C . GLY A 1 90 ? 4.531 31.548 -4.102 1.00 45.72 90 GLY A C 1
ATOM 732 O O . GLY A 1 90 ? 5.431 31.615 -3.270 1.00 45.72 90 GLY A O 1
ATOM 733 N N . GLU A 1 91 ? 4.657 32.057 -5.328 1.00 45.69 91 GLU A N 1
ATOM 734 C CA . GLU A 1 91 ? 5.576 33.168 -5.596 1.00 45.69 91 GLU A CA 1
ATOM 735 C C . GLU A 1 91 ? 4.833 34.480 -5.292 1.00 45.69 91 GLU A C 1
ATOM 737 O O . GLU A 1 91 ? 3.798 34.761 -5.895 1.00 45.69 91 GLU A O 1
ATOM 742 N N . GLY A 1 92 ? 5.335 35.263 -4.331 1.00 45.81 92 GLY A N 1
ATOM 743 C CA . GLY A 1 92 ? 4.904 36.647 -4.106 1.00 45.81 92 GLY A CA 1
ATOM 744 C C . GLY A 1 92 ? 4.369 36.957 -2.707 1.00 45.81 92 GLY A C 1
ATOM 745 O O . GLY A 1 92 ? 3.158 37.035 -2.502 1.00 45.81 92 GLY A O 1
ATOM 746 N N . ALA A 1 93 ? 5.283 37.237 -1.779 1.00 41.38 93 ALA A N 1
ATOM 747 C CA . ALA A 1 93 ? 5.080 38.222 -0.718 1.00 41.38 93 ALA A CA 1
ATOM 748 C C . ALA A 1 93 ? 6.299 39.150 -0.690 1.00 41.38 93 ALA A C 1
ATOM 750 O O . ALA A 1 93 ? 7.427 38.619 -0.827 1.00 41.38 93 ALA A O 1
#

Sequence (93 aa):
MTQQWIRMDQSWLDDLEARLEERRQAIYRAGLQSPAYPPFPECPECRMTPEAIVQDRESPEAFPADGVLVMFRPCRHVFGVFPPTYDEAGEGA